Protein AF-F4RS17-F1 (afdb_monomer_lite)

Structure (mmCIF, N/CA/C/O backbone):
data_AF-F4RS17-F1
#
_entry.id   AF-F4RS17-F1
#
loop_
_atom_site.group_PDB
_atom_site.id
_atom_site.type_symbol
_atom_site.label_atom_id
_atom_site.label_alt_id
_atom_site.label_comp_id
_atom_site.label_asym_id
_atom_site.label_entity_id
_atom_site.label_seq_id
_atom_site.pdbx_PDB_ins_code
_atom_site.Cartn_x
_atom_site.Cartn_y
_atom_site.Cartn_z
_atom_site.occupancy
_atom_site.B_iso_or_equiv
_atom_site.auth_seq_id
_atom_site.auth_comp_id
_atom_site.auth_asym_id
_atom_site.auth_atom_id
_atom_site.pdbx_PDB_model_num
ATOM 1 N N . MET A 1 1 ? -33.275 34.556 10.419 1.00 43.41 1 MET A N 1
ATOM 2 C CA . MET A 1 1 ? -32.057 34.149 9.682 1.00 43.41 1 MET A CA 1
ATOM 3 C C . MET A 1 1 ? -31.185 33.244 10.561 1.00 43.41 1 MET A C 1
ATOM 5 O O . MET A 1 1 ? -30.225 33.716 11.147 1.00 43.41 1 MET A O 1
ATOM 9 N N . ARG A 1 2 ? -31.556 31.968 10.744 1.00 52.97 2 ARG A N 1
ATOM 10 C CA . ARG A 1 2 ? -30.836 31.013 11.623 1.00 52.97 2 ARG A CA 1
ATOM 11 C C . ARG A 1 2 ? -30.781 29.590 11.037 1.00 52.97 2 ARG A C 1
ATOM 13 O O . ARG A 1 2 ? -30.833 28.621 11.775 1.00 52.97 2 ARG A O 1
ATOM 20 N N . PHE A 1 3 ? -30.712 29.463 9.711 1.00 49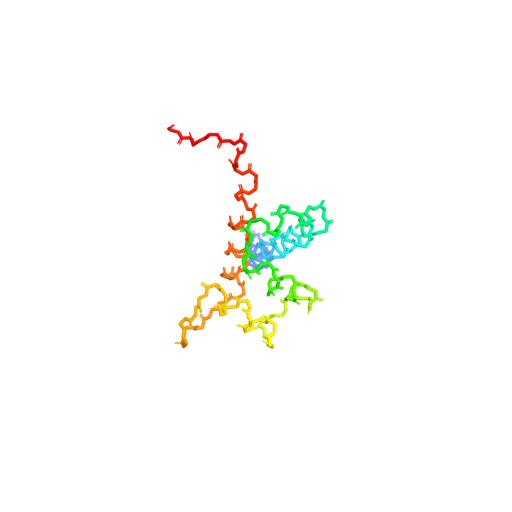.03 3 PHE A N 1
ATOM 21 C CA . PHE A 1 3 ? -30.752 28.158 9.027 1.00 49.03 3 PHE A CA 1
ATOM 22 C C . PHE A 1 3 ? -29.537 27.872 8.127 1.00 49.03 3 PHE A C 1
ATOM 24 O O . PHE A 1 3 ? -29.528 26.871 7.428 1.00 49.03 3 PHE A O 1
ATOM 31 N N . PHE A 1 4 ? -28.488 28.702 8.165 1.00 51.12 4 PHE A N 1
ATOM 32 C CA . PHE A 1 4 ? -27.328 28.555 7.269 1.00 51.12 4 PHE A CA 1
ATOM 33 C C . PHE A 1 4 ? -26.084 27.896 7.893 1.00 51.12 4 PHE A C 1
ATOM 35 O O . PHE A 1 4 ? -25.097 27.708 7.193 1.00 51.12 4 PHE A O 1
ATOM 42 N N . LEU A 1 5 ? -26.108 27.513 9.177 1.00 50.00 5 LEU A N 1
ATOM 43 C CA . LEU A 1 5 ? -24.919 26.974 9.866 1.00 50.00 5 LEU A CA 1
ATOM 44 C C . LEU A 1 5 ? -24.867 25.440 10.002 1.00 50.00 5 LEU A C 1
ATOM 46 O O . LEU A 1 5 ? -23.860 24.916 10.463 1.00 50.00 5 LEU A O 1
ATOM 50 N N . ALA A 1 6 ? -25.916 24.705 9.616 1.00 48.50 6 ALA A N 1
ATOM 51 C CA . ALA A 1 6 ? -25.995 23.259 9.866 1.00 48.50 6 ALA A CA 1
ATOM 52 C C . ALA A 1 6 ? -25.362 22.381 8.765 1.00 48.50 6 ALA A C 1
ATOM 54 O O . ALA A 1 6 ? -25.033 21.226 9.021 1.00 48.50 6 ALA A O 1
ATOM 55 N N . CYS A 1 7 ? -25.148 22.907 7.554 1.00 45.88 7 CYS A N 1
ATOM 56 C CA . CYS A 1 7 ? -24.629 22.105 6.437 1.00 45.88 7 CYS A CA 1
ATOM 57 C C . CYS A 1 7 ? -23.117 21.838 6.514 1.00 45.88 7 CYS A C 1
ATOM 59 O O . CYS A 1 7 ? -22.643 20.861 5.941 1.00 45.88 7 CYS A O 1
ATOM 61 N N . PHE A 1 8 ? -22.353 22.655 7.244 1.00 48.97 8 PHE A N 1
ATOM 62 C CA . PHE A 1 8 ? -20.898 22.485 7.345 1.00 48.97 8 PHE A CA 1
ATOM 63 C C . PHE A 1 8 ? -20.461 21.353 8.286 1.00 48.97 8 PHE A C 1
ATOM 65 O O . PHE A 1 8 ? -19.304 20.958 8.242 1.00 48.97 8 PHE A O 1
ATOM 72 N N . LEU A 1 9 ? -21.358 20.796 9.108 1.00 51.22 9 LEU A N 1
ATOM 73 C CA . LEU A 1 9 ? -21.012 19.707 10.034 1.00 51.22 9 LEU A CA 1
ATOM 74 C C . LEU A 1 9 ? -21.288 18.302 9.472 1.00 51.22 9 LEU A C 1
ATOM 76 O O . LEU A 1 9 ? -20.749 17.333 9.995 1.00 51.22 9 LEU A O 1
ATOM 80 N N . PHE A 1 10 ? -22.068 18.180 8.391 1.00 46.62 10 PHE A N 1
ATOM 81 C CA . PHE A 1 10 ? -22.386 16.883 7.771 1.00 46.62 10 PHE A CA 1
ATOM 82 C C . PHE A 1 10 ? -21.481 16.506 6.588 1.00 46.62 10 PHE A C 1
ATOM 84 O O . PHE A 1 10 ? -21.431 15.337 6.218 1.00 46.62 10 PHE A O 1
ATOM 91 N N . LEU A 1 11 ? -20.743 17.458 6.009 1.00 46.12 11 LEU A N 1
ATOM 92 C CA . LEU A 1 11 ? -19.837 17.211 4.875 1.00 46.12 11 LEU A CA 1
ATOM 93 C C . LEU A 1 11 ? -18.377 16.955 5.283 1.00 46.12 11 LEU A C 1
ATOM 95 O O . LEU A 1 11 ? -17.606 16.413 4.494 1.00 46.12 11 LEU A O 1
ATOM 99 N N . SER A 1 12 ? -17.995 17.275 6.520 1.00 44.69 12 SER A N 1
ATOM 100 C CA . SER A 1 12 ? -16.631 17.071 7.028 1.00 44.69 12 SER A CA 1
ATOM 101 C C . SER A 1 12 ? -16.151 15.609 7.059 1.00 44.69 12 SER A C 1
ATOM 103 O O . SER A 1 12 ? -14.967 15.398 6.800 1.00 44.69 12 SER A O 1
ATOM 105 N N . PRO A 1 13 ? -16.993 14.577 7.303 1.00 44.69 13 PRO A N 1
ATOM 106 C CA . PRO A 1 13 ? -16.516 13.191 7.281 1.00 44.69 13 PRO A CA 1
ATOM 107 C C . PRO A 1 13 ? -16.237 12.674 5.863 1.00 44.69 13 PRO A C 1
ATOM 109 O O . PRO A 1 13 ? -15.451 11.748 5.690 1.00 44.69 13 PRO A O 1
ATOM 112 N N . ILE A 1 14 ? -16.882 13.259 4.848 1.00 49.56 14 ILE A N 1
ATOM 113 C CA . ILE A 1 14 ? -16.803 12.788 3.457 1.00 49.56 14 ILE A CA 1
ATOM 114 C C . ILE A 1 14 ? -15.449 13.166 2.848 1.00 49.56 14 ILE A C 1
ATOM 116 O O . ILE A 1 14 ? -14.833 12.366 2.150 1.00 49.56 14 ILE A O 1
ATOM 120 N N . LEU A 1 15 ? -14.944 14.359 3.172 1.00 45.97 15 LEU A N 1
ATOM 121 C CA . LEU A 1 15 ? -13.681 14.857 2.622 1.00 45.97 15 LEU A CA 1
ATOM 122 C C . LEU A 1 15 ? -12.453 14.092 3.135 1.00 45.97 15 LEU A C 1
ATOM 124 O O . LEU A 1 15 ? -11.499 13.915 2.386 1.00 45.97 15 LEU A O 1
ATOM 128 N N . VAL A 1 16 ? -12.471 13.606 4.381 1.00 46.78 16 VAL A N 1
ATOM 129 C CA . VAL A 1 16 ? -11.340 12.840 4.942 1.00 46.78 16 VAL A CA 1
ATOM 130 C C . VAL A 1 16 ? -11.306 11.412 4.388 1.00 46.78 16 VAL A C 1
ATOM 132 O O . VAL A 1 16 ? -10.228 10.881 4.132 1.00 46.78 16 VAL A O 1
ATOM 135 N N . ARG A 1 17 ? -12.476 10.807 4.142 1.00 51.81 17 ARG A N 1
ATOM 136 C CA . ARG A 1 17 ? -12.579 9.459 3.563 1.00 51.81 17 ARG A CA 1
ATOM 137 C C . ARG A 1 17 ? -12.119 9.409 2.101 1.00 51.81 17 ARG A C 1
ATOM 139 O O . ARG A 1 17 ? -11.497 8.430 1.703 1.00 51.81 17 ARG A O 1
ATOM 146 N N . GLY A 1 18 ? -12.354 10.487 1.348 1.00 58.28 18 GLY A N 1
ATOM 147 C CA . GLY A 1 18 ? -12.009 10.560 -0.074 1.00 58.28 18 GLY A CA 1
ATOM 148 C C . GLY A 1 18 ? -10.516 10.390 -0.368 1.00 58.28 18 GLY A C 1
ATOM 149 O O . GLY A 1 18 ? -10.164 9.716 -1.326 1.00 58.28 18 GLY A O 1
ATOM 150 N N . ASN A 1 19 ? -9.629 10.915 0.485 1.00 65.50 19 ASN A N 1
ATOM 151 C CA . ASN A 1 19 ? -8.183 10.850 0.235 1.00 65.50 19 ASN A CA 1
ATOM 152 C C . ASN A 1 19 ? -7.619 9.418 0.351 1.00 65.50 19 ASN A C 1
ATOM 154 O O . ASN A 1 19 ? -6.685 9.048 -0.354 1.00 65.50 19 ASN A O 1
ATOM 158 N N . MET A 1 20 ? -8.188 8.590 1.235 1.00 74.69 20 MET A N 1
ATOM 159 C CA . MET A 1 20 ? -7.735 7.205 1.389 1.00 74.69 20 MET A CA 1
ATOM 160 C C . MET A 1 20 ? -8.202 6.329 0.226 1.00 74.69 20 MET A C 1
ATOM 162 O O . MET A 1 20 ? -7.411 5.552 -0.306 1.00 74.69 20 MET A O 1
ATOM 166 N N . GLU A 1 21 ? -9.478 6.442 -0.150 1.00 80.88 21 GLU A N 1
ATOM 167 C CA . GLU A 1 21 ? -10.045 5.687 -1.272 1.00 80.88 21 GLU A CA 1
ATOM 168 C C . GLU A 1 21 ? -9.315 6.037 -2.573 1.00 80.88 21 GLU A C 1
ATOM 170 O O . GLU A 1 21 ? -8.879 5.134 -3.280 1.00 80.88 21 GLU A O 1
ATOM 175 N N . GLU A 1 22 ? -9.039 7.322 -2.814 1.00 83.38 22 GLU A N 1
ATOM 176 C CA . GLU A 1 22 ? -8.283 7.778 -3.985 1.00 83.38 22 GLU A CA 1
ATOM 177 C C . GLU A 1 22 ? -6.873 7.167 -4.056 1.00 83.38 22 GLU A C 1
ATOM 179 O O . GLU A 1 22 ? -6.433 6.719 -5.116 1.00 83.38 22 GLU A O 1
ATOM 184 N N . ALA A 1 23 ? -6.147 7.111 -2.938 1.00 84.69 23 ALA A N 1
ATOM 185 C CA . ALA A 1 23 ? -4.798 6.551 -2.911 1.00 84.69 23 ALA A CA 1
ATOM 186 C C . ALA A 1 23 ? -4.783 5.022 -3.104 1.00 84.69 23 ALA A C 1
ATOM 188 O O . ALA A 1 23 ? -3.904 4.500 -3.795 1.00 84.69 23 ALA A O 1
ATOM 189 N N . VAL A 1 24 ? -5.769 4.302 -2.558 1.00 87.44 24 VAL A N 1
ATOM 190 C CA . VAL A 1 24 ? -5.944 2.858 -2.802 1.00 87.44 24 VAL A CA 1
ATOM 191 C C . VAL A 1 24 ? -6.305 2.605 -4.266 1.00 87.44 24 VAL A C 1
ATOM 193 O O . VAL A 1 24 ? -5.651 1.794 -4.920 1.00 87.44 24 VAL A O 1
ATOM 196 N N . GLU A 1 25 ? -7.271 3.341 -4.818 1.00 89.62 25 GLU A N 1
ATOM 197 C CA . GLU A 1 25 ? -7.647 3.255 -6.234 1.00 89.62 25 GLU A CA 1
ATOM 198 C C . GLU A 1 25 ? -6.461 3.557 -7.151 1.00 89.62 25 GLU A C 1
ATOM 200 O O . GLU A 1 25 ? -6.222 2.851 -8.130 1.00 89.62 25 GLU A O 1
ATOM 205 N N . LYS A 1 26 ? -5.661 4.570 -6.815 1.00 87.12 26 LYS A N 1
ATOM 206 C CA . LYS A 1 26 ? -4.434 4.906 -7.538 1.00 87.12 26 LYS A CA 1
ATOM 207 C C . LYS A 1 26 ? -3.405 3.782 -7.466 1.00 87.12 26 LYS A C 1
ATOM 209 O O . LYS A 1 26 ? -2.744 3.514 -8.474 1.00 87.12 26 LYS A O 1
ATOM 214 N N . ALA A 1 27 ? -3.254 3.128 -6.316 1.00 89.12 27 ALA A N 1
ATOM 215 C CA . ALA A 1 27 ? -2.346 1.998 -6.162 1.00 89.12 27 ALA A CA 1
ATOM 216 C C . ALA A 1 27 ? -2.791 0.801 -7.012 1.00 89.12 27 ALA A C 1
ATOM 218 O O . ALA A 1 27 ? -1.983 0.275 -7.778 1.00 89.12 27 ALA A O 1
ATOM 219 N N . VAL A 1 28 ? -4.081 0.454 -6.973 1.00 91.69 28 VAL A N 1
ATOM 220 C CA . VAL A 1 28 ? -4.687 -0.593 -7.815 1.00 91.69 28 VAL A CA 1
ATOM 221 C C . VAL A 1 28 ? -4.539 -0.254 -9.299 1.00 91.69 28 VAL A C 1
ATOM 223 O O . VAL A 1 28 ? -4.076 -1.074 -10.090 1.00 91.69 28 VAL A O 1
ATOM 226 N N . SER A 1 29 ? -4.860 0.981 -9.682 1.00 91.31 29 SER A N 1
ATOM 227 C CA . SER A 1 29 ? -4.730 1.470 -11.055 1.00 91.31 29 SER A CA 1
ATOM 228 C C . SER A 1 29 ? -3.285 1.384 -11.553 1.00 91.31 29 SER A C 1
ATOM 230 O O . SER A 1 29 ? -3.041 0.936 -12.673 1.00 91.31 29 SER A O 1
ATOM 232 N N . THR A 1 30 ? -2.306 1.753 -10.721 1.00 87.50 30 THR A N 1
ATOM 233 C CA . THR A 1 30 ? -0.877 1.661 -11.064 1.00 87.50 30 THR A CA 1
ATOM 234 C C . THR A 1 30 ? -0.429 0.206 -11.184 1.00 87.50 30 THR A C 1
ATOM 236 O O . THR A 1 30 ? 0.253 -0.135 -12.143 1.00 87.50 30 THR A O 1
ATOM 239 N N . MET A 1 31 ? -0.860 -0.664 -10.268 1.00 91.31 31 MET A N 1
ATOM 240 C CA . MET A 1 31 ? -0.574 -2.100 -10.316 1.00 91.31 31 MET A CA 1
ATOM 241 C C . MET A 1 31 ? -1.083 -2.746 -11.611 1.00 91.31 31 MET A C 1
ATOM 243 O O . MET A 1 31 ? -0.392 -3.576 -12.192 1.00 91.31 31 MET A O 1
ATOM 247 N N . GLN A 1 32 ? -2.269 -2.348 -12.080 1.00 90.56 32 GLN A N 1
ATOM 248 C CA . GLN A 1 32 ? -2.879 -2.883 -13.299 1.00 90.56 32 GLN A CA 1
ATOM 249 C C . GLN A 1 32 ? -2.290 -2.281 -14.584 1.00 90.56 32 GLN A C 1
ATOM 251 O O . GLN A 1 32 ? -2.110 -2.996 -15.568 1.00 90.56 32 GLN A O 1
ATOM 256 N N . SER A 1 33 ? -2.013 -0.974 -14.598 1.00 91.19 33 SER A N 1
ATOM 257 C CA . SER A 1 33 ? -1.559 -0.258 -15.802 1.00 91.19 33 SER A CA 1
ATOM 258 C C . SER A 1 33 ? -0.045 -0.300 -16.020 1.00 91.19 33 SER A C 1
ATOM 260 O O . SER A 1 33 ? 0.395 -0.302 -17.168 1.00 91.19 33 SER A O 1
ATOM 262 N N . ASP A 1 34 ? 0.749 -0.366 -14.947 1.00 90.19 34 ASP A N 1
ATOM 263 C CA . ASP A 1 34 ? 2.210 -0.467 -14.985 1.00 90.19 34 ASP A CA 1
ATOM 264 C C . ASP A 1 34 ? 2.743 -1.402 -13.873 1.00 90.19 34 ASP A C 1
ATOM 266 O O . ASP A 1 34 ? 3.343 -0.946 -12.891 1.00 90.19 34 ASP A O 1
ATOM 270 N N . PRO A 1 35 ? 2.570 -2.734 -14.017 1.00 89.19 35 PRO A N 1
ATOM 271 C CA . PRO A 1 35 ? 3.066 -3.705 -13.038 1.00 89.19 35 PRO A CA 1
ATOM 272 C C . PRO A 1 35 ? 4.583 -3.611 -12.814 1.00 89.19 35 PRO A C 1
ATOM 274 O O . PRO A 1 35 ? 5.078 -3.868 -11.714 1.00 89.19 35 PRO A O 1
ATOM 277 N N . GLY A 1 36 ? 5.332 -3.235 -13.858 1.00 88.12 36 GLY A N 1
ATOM 278 C CA . GLY A 1 36 ? 6.782 -3.070 -13.804 1.00 88.12 36 GLY A CA 1
ATOM 279 C C . GLY A 1 36 ? 7.190 -1.868 -12.955 1.00 88.12 36 GLY A C 1
ATOM 280 O O . GLY A 1 36 ? 8.030 -2.008 -12.066 1.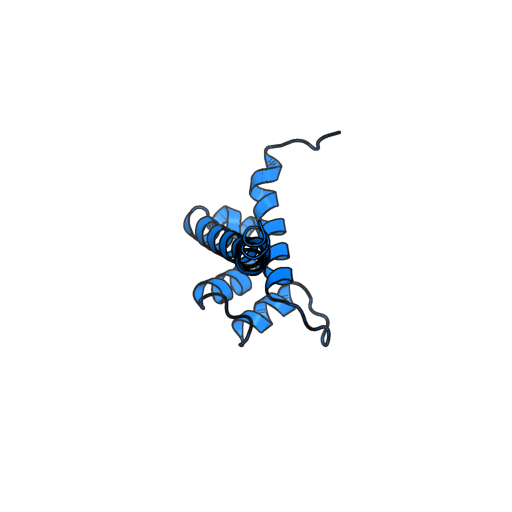00 88.12 36 GLY A O 1
ATOM 281 N N . GLY A 1 37 ? 6.571 -0.707 -13.178 1.00 88.44 37 GLY A N 1
ATOM 282 C CA . GLY A 1 37 ? 6.775 0.491 -12.366 1.00 88.44 37 GLY A CA 1
ATOM 283 C C . GLY A 1 37 ? 6.301 0.312 -10.927 1.00 88.44 37 GLY A C 1
ATOM 284 O O . GLY A 1 37 ? 7.005 0.719 -10.002 1.00 88.44 37 GLY A O 1
ATOM 285 N N . PHE A 1 38 ? 5.169 -0.364 -10.722 1.00 90.50 38 PHE A N 1
ATOM 286 C CA . PHE A 1 38 ? 4.660 -0.724 -9.398 1.00 90.50 38 PHE A CA 1
ATOM 287 C C . PHE A 1 38 ? 5.665 -1.588 -8.619 1.00 90.50 38 PHE A C 1
ATOM 289 O O . PHE A 1 38 ? 6.070 -1.233 -7.509 1.00 90.50 38 PHE A O 1
ATOM 296 N N . GLY A 1 39 ? 6.139 -2.680 -9.229 1.00 91.12 39 GLY A N 1
ATOM 297 C CA . GLY A 1 39 ? 7.157 -3.550 -8.639 1.00 91.12 39 GLY A CA 1
ATOM 298 C C . GLY A 1 39 ? 8.480 -2.826 -8.390 1.00 91.12 39 GLY A C 1
ATOM 299 O O . GLY A 1 39 ? 9.101 -3.000 -7.345 1.00 91.12 39 GLY A O 1
ATOM 300 N N . TYR A 1 40 ? 8.886 -1.956 -9.313 1.00 89.81 40 TYR A N 1
ATOM 301 C CA . TYR A 1 40 ? 10.091 -1.147 -9.175 1.00 89.81 40 TYR A CA 1
ATOM 302 C C . TYR A 1 40 ? 10.009 -0.140 -8.014 1.00 89.81 40 TYR A C 1
ATOM 304 O O . TYR A 1 40 ? 10.994 0.064 -7.305 1.00 89.81 40 TYR A O 1
ATOM 312 N N . ALA A 1 41 ? 8.853 0.494 -7.809 1.00 89.69 41 ALA A N 1
ATOM 313 C CA . ALA A 1 41 ? 8.659 1.494 -6.763 1.00 89.69 41 ALA A CA 1
ATOM 314 C C . ALA A 1 41 ? 8.589 0.894 -5.358 1.00 89.69 41 ALA A C 1
ATOM 316 O O . ALA A 1 41 ? 9.148 1.465 -4.422 1.00 89.69 41 ALA A O 1
ATOM 317 N N . LEU A 1 42 ? 7.912 -0.248 -5.222 1.00 90.88 42 LEU A N 1
ATOM 318 C CA . LEU A 1 42 ? 7.685 -0.901 -3.934 1.00 90.88 42 LEU A CA 1
ATOM 319 C C . LEU A 1 42 ? 8.768 -1.932 -3.584 1.00 90.88 42 LEU A C 1
ATOM 321 O O . LEU A 1 42 ? 8.931 -2.277 -2.412 1.00 90.88 42 LEU A O 1
ATOM 325 N N . GLY A 1 43 ? 9.526 -2.419 -4.570 1.00 92.06 43 GLY A N 1
ATOM 326 C CA . GLY A 1 43 ? 10.587 -3.404 -4.370 1.00 92.06 43 GLY A CA 1
ATOM 327 C C . GLY A 1 43 ? 10.065 -4.665 -3.679 1.00 92.06 43 GLY A C 1
ATOM 328 O O . GLY A 1 43 ? 9.078 -5.261 -4.105 1.00 92.06 43 GLY A O 1
ATOM 329 N N . GLU A 1 44 ? 10.694 -5.052 -2.570 1.00 91.75 44 GLU A N 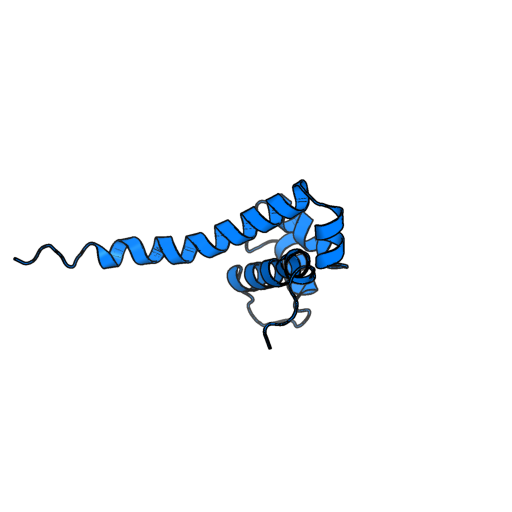1
ATOM 330 C CA . GLU A 1 44 ? 10.293 -6.221 -1.769 1.00 91.75 44 GLU A CA 1
ATOM 331 C C . GLU A 1 44 ? 8.873 -6.108 -1.187 1.00 91.75 44 GLU A C 1
ATOM 333 O O . GLU A 1 44 ? 8.241 -7.122 -0.891 1.00 91.75 44 GLU A O 1
ATOM 338 N N . LYS A 1 45 ? 8.337 -4.886 -1.068 1.00 93.94 45 LYS A N 1
ATOM 339 C CA . LYS A 1 45 ? 6.983 -4.627 -0.557 1.00 93.94 45 LYS A CA 1
ATOM 340 C C . LYS A 1 45 ? 5.899 -4.835 -1.610 1.00 93.94 45 LYS A C 1
ATOM 342 O O . LYS A 1 45 ? 4.728 -4.910 -1.254 1.00 93.94 45 LYS A O 1
ATOM 347 N N . ALA A 1 46 ? 6.264 -4.938 -2.891 1.00 93.31 46 ALA A N 1
ATOM 348 C CA . ALA A 1 46 ? 5.304 -4.998 -3.991 1.00 93.31 46 ALA A CA 1
ATOM 349 C C . ALA A 1 46 ? 4.316 -6.157 -3.835 1.00 93.31 46 ALA A C 1
ATOM 351 O O . ALA A 1 46 ? 3.122 -5.976 -4.038 1.00 93.31 46 ALA A O 1
ATOM 352 N N . ARG A 1 47 ? 4.810 -7.334 -3.434 1.00 94.88 47 ARG A N 1
ATOM 353 C CA . ARG A 1 47 ? 3.976 -8.527 -3.269 1.00 94.88 47 ARG A CA 1
ATOM 354 C C . ARG A 1 47 ? 3.031 -8.429 -2.063 1.00 94.88 47 ARG A C 1
ATOM 356 O O . ARG A 1 47 ? 1.837 -8.560 -2.289 1.00 94.88 47 ARG A O 1
ATOM 363 N N . PRO A 1 48 ? 3.497 -8.116 -0.835 1.00 95.00 48 PRO A N 1
ATOM 364 C CA . PRO A 1 48 ? 2.596 -7.845 0.285 1.00 95.00 48 PRO A CA 1
ATOM 365 C C . PRO A 1 48 ? 1.519 -6.806 -0.036 1.00 95.00 48 PRO A C 1
ATOM 367 O O . PRO A 1 48 ? 0.357 -7.004 0.300 1.00 95.00 48 PRO A O 1
ATOM 370 N N . VAL A 1 49 ? 1.900 -5.704 -0.693 1.00 94.19 49 VAL A N 1
ATOM 371 C CA . VAL A 1 49 ? 0.962 -4.631 -1.046 1.00 94.19 49 VAL A CA 1
ATOM 372 C C . VAL A 1 49 ? -0.043 -5.103 -2.094 1.00 94.19 49 VAL A C 1
ATOM 374 O O . VAL A 1 49 ? -1.224 -4.826 -1.932 1.00 94.19 49 VAL A O 1
ATOM 377 N N . ALA A 1 50 ? 0.385 -5.835 -3.125 1.00 94.25 50 ALA A N 1
ATOM 378 C CA . ALA A 1 50 ? -0.521 -6.407 -4.120 1.00 94.25 50 ALA A CA 1
ATOM 379 C C . ALA A 1 50 ? -1.525 -7.380 -3.482 1.00 94.25 50 ALA A C 1
ATOM 381 O O . ALA A 1 50 ? -2.724 -7.205 -3.662 1.00 94.25 50 ALA A O 1
ATOM 382 N N . ASP A 1 51 ? -1.045 -8.321 -2.662 1.00 94.88 51 ASP A N 1
ATOM 383 C CA . ASP A 1 51 ? -1.894 -9.301 -1.970 1.00 94.88 51 ASP A CA 1
ATOM 384 C C . ASP A 1 51 ? -2.935 -8.599 -1.069 1.00 94.88 51 ASP A C 1
ATOM 386 O O . ASP A 1 51 ? -4.095 -9.002 -0.997 1.00 94.88 51 ASP A O 1
ATOM 390 N N . TRP A 1 52 ? -2.542 -7.509 -0.404 1.00 95.19 52 TRP A N 1
ATOM 391 C CA . TRP A 1 52 ? -3.446 -6.696 0.409 1.00 95.19 52 TRP A CA 1
ATOM 392 C C . TRP A 1 52 ? -4.475 -5.911 -0.411 1.00 95.19 52 TRP A C 1
ATOM 394 O O . TRP A 1 52 ? -5.638 -5.835 -0.012 1.00 95.19 52 TRP A O 1
ATOM 404 N N . LEU A 1 53 ? -4.075 -5.337 -1.547 1.00 92.56 53 LEU A N 1
ATOM 405 C CA . LEU A 1 53 ? -4.986 -4.631 -2.450 1.00 92.56 53 LEU A CA 1
ATOM 406 C C . LEU A 1 53 ? -5.996 -5.594 -3.094 1.00 92.56 53 LEU A C 1
ATOM 408 O O . LEU A 1 53 ? -7.179 -5.266 -3.163 1.00 92.56 53 LEU A O 1
ATOM 412 N N . ASP A 1 54 ? -5.560 -6.793 -3.489 1.00 92.31 54 ASP A N 1
ATOM 413 C CA . ASP A 1 54 ? -6.420 -7.843 -4.054 1.00 92.31 54 ASP A CA 1
ATOM 414 C C . ASP A 1 54 ? -7.457 -8.362 -3.044 1.00 92.31 54 ASP A C 1
ATOM 416 O O . ASP A 1 54 ? -8.543 -8.799 -3.427 1.00 92.31 54 ASP A O 1
ATOM 420 N N . ALA A 1 55 ? -7.159 -8.269 -1.745 1.00 90.62 55 ALA A N 1
ATOM 421 C CA . ALA A 1 55 ? -8.072 -8.619 -0.661 1.00 90.62 55 ALA A CA 1
ATOM 422 C C . ALA A 1 55 ? -9.122 -7.533 -0.339 1.00 90.62 55 ALA A C 1
ATOM 424 O O . ALA A 1 55 ? -9.783 -7.638 0.692 1.00 90.62 55 ALA A O 1
ATOM 425 N N . ASP A 1 56 ? -9.284 -6.506 -1.185 1.00 88.44 56 ASP A N 1
ATOM 426 C CA . ASP A 1 56 ? -10.133 -5.319 -0.952 1.00 88.44 56 ASP A CA 1
ATOM 427 C C . ASP A 1 56 ? -9.611 -4.401 0.179 1.00 88.44 56 ASP A C 1
ATOM 429 O O . ASP A 1 56 ? -10.352 -3.724 0.897 1.00 88.44 56 ASP A O 1
ATOM 433 N N . ALA A 1 57 ? -8.285 -4.386 0.363 1.00 87.75 57 ALA A N 1
ATOM 434 C CA . ALA A 1 57 ? -7.556 -3.515 1.285 1.00 87.75 57 ALA A CA 1
ATOM 435 C C . ALA A 1 57 ? -8.113 -3.436 2.735 1.00 87.75 57 ALA A C 1
ATOM 437 O O . ALA A 1 57 ? -8.239 -2.330 3.286 1.00 87.75 57 ALA A O 1
ATOM 438 N N . PRO A 1 58 ? -8.449 -4.549 3.416 1.00 89.75 58 PRO A N 1
ATOM 439 C CA . PRO A 1 58 ? -8.927 -4.517 4.797 1.00 89.75 58 PRO A CA 1
ATOM 440 C C . PRO A 1 58 ? -7.824 -4.034 5.751 1.00 89.75 58 PRO A C 1
ATOM 442 O O . PRO A 1 58 ? -6.652 -4.346 5.575 1.00 89.75 58 PRO A O 1
ATOM 445 N N . ALA A 1 59 ? -8.178 -3.296 6.808 1.00 89.12 59 ALA A N 1
ATOM 446 C CA . ALA A 1 59 ? -7.228 -2.871 7.853 1.00 89.12 59 ALA A CA 1
ATOM 447 C C . ALA A 1 59 ? -6.973 -3.971 8.908 1.00 89.12 59 ALA A C 1
ATOM 449 O O . ALA A 1 59 ? -6.780 -3.689 10.091 1.00 89.12 59 ALA A O 1
ATOM 450 N N . SER A 1 60 ? -7.096 -5.235 8.508 1.00 90.25 60 SER A N 1
ATOM 451 C CA . SER A 1 60 ? -7.043 -6.407 9.377 1.00 90.25 60 SER A CA 1
ATOM 452 C C . SER A 1 60 ? -6.720 -7.662 8.567 1.00 90.25 60 SER A C 1
ATOM 454 O O . SER A 1 60 ? -6.797 -7.657 7.340 1.00 90.25 60 SER A O 1
ATOM 456 N N . GLY A 1 61 ? -6.365 -8.743 9.263 1.00 91.44 61 GLY A N 1
ATOM 457 C CA . GLY A 1 61 ? -6.040 -10.021 8.636 1.00 91.44 61 GLY A CA 1
ATOM 458 C C . GLY A 1 61 ? -4.561 -10.175 8.286 1.00 91.44 61 GLY A C 1
ATOM 459 O O . GLY A 1 61 ? -3.731 -9.304 8.553 1.00 91.44 61 GLY A O 1
ATOM 460 N N . HIS A 1 62 ? -4.237 -11.325 7.704 1.00 92.44 62 HIS A N 1
ATOM 461 C CA . HIS A 1 62 ? -2.863 -11.738 7.435 1.00 92.44 62 HIS A CA 1
ATOM 462 C C . HIS A 1 62 ? -2.178 -10.836 6.394 1.00 92.44 62 HIS A C 1
ATOM 464 O O . HIS A 1 62 ? -1.003 -10.496 6.528 1.00 92.44 62 HIS A O 1
ATOM 470 N N . GLU A 1 63 ? -2.919 -10.398 5.381 1.00 93.69 63 GLU A N 1
ATOM 471 C CA . GLU A 1 63 ? -2.448 -9.528 4.305 1.00 93.69 63 GLU A CA 1
ATOM 472 C C . GLU A 1 63 ? -2.079 -8.140 4.852 1.00 93.69 63 GLU A C 1
ATOM 474 O O . GLU A 1 63 ? -0.994 -7.624 4.579 1.00 93.69 63 GLU A O 1
ATOM 479 N N . TRP A 1 64 ? -2.930 -7.576 5.717 1.00 91.94 64 TRP A N 1
ATOM 480 C CA . TRP A 1 64 ? -2.661 -6.321 6.424 1.00 91.94 64 TRP A CA 1
ATOM 481 C C . TRP A 1 64 ? -1.418 -6.410 7.321 1.00 91.94 64 TRP A C 1
ATOM 483 O O . TRP A 1 64 ? -0.562 -5.520 7.321 1.00 91.94 64 TRP A O 1
ATOM 493 N N . GLU A 1 65 ? -1.273 -7.506 8.066 1.00 91.25 65 GLU A N 1
ATOM 494 C CA . GLU A 1 65 ? -0.090 -7.759 8.895 1.00 91.25 65 GLU A CA 1
ATOM 495 C C . GLU A 1 65 ? 1.191 -7.899 8.058 1.00 91.25 65 GLU A C 1
ATOM 497 O O . GLU A 1 65 ? 2.261 -7.447 8.469 1.00 91.25 65 GLU A O 1
ATOM 502 N N . SER A 1 66 ? 1.092 -8.499 6.871 1.00 92.00 66 SER A N 1
ATOM 503 C CA . SER A 1 66 ? 2.207 -8.637 5.930 1.00 92.00 66 SER A CA 1
ATOM 504 C C . SER A 1 66 ? 2.666 -7.274 5.394 1.00 92.00 66 SER A C 1
ATOM 506 O O . SER A 1 66 ? 3.865 -6.969 5.403 1.00 92.00 66 SER A O 1
ATOM 508 N N . VAL A 1 67 ? 1.727 -6.403 5.000 1.00 92.81 67 VAL A N 1
ATOM 509 C CA . VAL A 1 67 ? 2.033 -5.032 4.548 1.00 92.81 67 VAL A CA 1
ATOM 510 C C . VAL A 1 67 ? 2.621 -4.183 5.670 1.00 92.81 67 VAL A C 1
ATOM 512 O O . VAL A 1 67 ? 3.670 -3.563 5.505 1.00 92.81 67 VAL A O 1
ATOM 515 N N . THR A 1 68 ? 1.986 -4.167 6.840 1.00 91.69 68 THR A N 1
ATOM 516 C CA . THR A 1 68 ? 2.477 -3.367 7.972 1.00 91.69 68 THR A CA 1
ATOM 517 C C . THR A 1 68 ? 3.877 -3.800 8.397 1.00 91.69 68 THR A C 1
ATOM 519 O O . THR A 1 68 ? 4.738 -2.946 8.588 1.00 91.69 68 THR A O 1
ATOM 522 N N . ARG A 1 69 ? 4.163 -5.108 8.433 1.00 90.12 69 ARG A N 1
ATOM 523 C CA . ARG A 1 69 ? 5.500 -5.642 8.741 1.00 90.12 69 ARG A CA 1
ATOM 524 C C . ARG A 1 69 ? 6.554 -5.267 7.700 1.00 90.12 69 ARG A C 1
ATOM 526 O O . ARG A 1 69 ? 7.706 -5.045 8.065 1.00 90.12 69 ARG A O 1
ATOM 533 N N . SER A 1 70 ? 6.181 -5.197 6.423 1.00 90.88 70 SER A N 1
ATOM 534 C CA . SER A 1 70 ? 7.102 -4.822 5.340 1.00 90.88 70 SER A CA 1
ATOM 535 C C . SER A 1 70 ? 7.396 -3.317 5.291 1.00 90.88 70 SER A C 1
ATOM 537 O O . SER A 1 70 ? 8.448 -2.917 4.790 1.00 90.88 70 SER A O 1
ATOM 539 N N . TYR A 1 71 ? 6.534 -2.475 5.868 1.00 87.56 71 TYR A N 1
ATOM 540 C CA . TYR A 1 71 ? 6.819 -1.051 6.077 1.00 87.56 71 TYR A CA 1
ATOM 541 C C . TYR A 1 71 ? 7.497 -0.744 7.413 1.00 87.56 71 TYR A C 1
ATOM 543 O O . TYR A 1 71 ? 8.412 0.078 7.457 1.00 87.56 71 TYR A O 1
ATOM 551 N N . HIS A 1 72 ? 7.061 -1.393 8.487 1.00 84.69 72 HIS A N 1
ATOM 552 C CA . HIS A 1 72 ? 7.509 -1.113 9.840 1.00 84.69 72 HIS A CA 1
ATOM 553 C C . HIS A 1 72 ? 7.597 -2.423 10.646 1.00 84.69 72 HIS A C 1
ATOM 555 O O . HIS A 1 72 ? 6.616 -2.862 11.247 1.00 84.69 72 HIS A O 1
ATOM 561 N N . PRO A 1 73 ? 8.777 -3.069 10.690 1.00 74.44 73 PRO A N 1
ATOM 562 C CA . PRO A 1 73 ? 8.943 -4.374 11.332 1.00 74.44 73 PRO A CA 1
ATOM 563 C C . PRO A 1 73 ? 8.845 -4.333 12.868 1.00 74.44 73 PRO A C 1
ATOM 565 O O . PRO A 1 73 ? 8.819 -5.387 13.503 1.00 74.44 73 PRO A O 1
ATOM 568 N N . SER A 1 74 ? 8.796 -3.149 13.489 1.00 68.31 74 SER A N 1
ATOM 569 C CA . SER A 1 74 ? 8.728 -3.020 14.948 1.00 68.31 74 SER A CA 1
ATOM 570 C C . SER A 1 74 ? 7.350 -3.411 15.483 1.00 68.31 74 SER A C 1
ATOM 572 O O . SER A 1 74 ? 6.331 -2.817 15.129 1.00 68.31 74 SER A O 1
ATOM 574 N N . HIS A 1 75 ? 7.338 -4.375 16.398 1.00 61.66 75 HIS A N 1
ATOM 575 C CA . HIS A 1 75 ? 6.133 -4.846 17.069 1.00 61.66 75 HIS A CA 1
ATOM 576 C C . HIS A 1 75 ? 5.614 -3.829 18.100 1.00 61.66 75 HIS A C 1
ATOM 578 O O . HIS A 1 75 ? 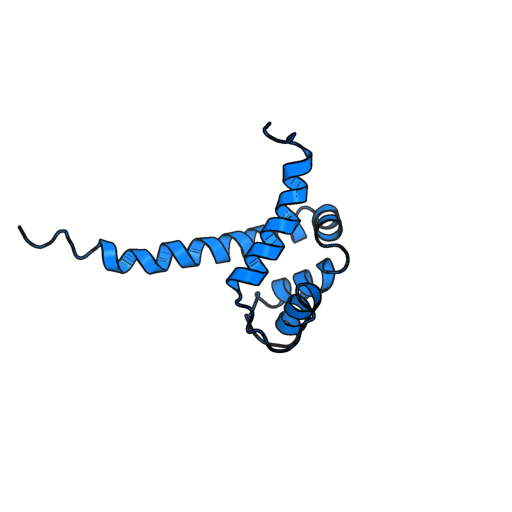6.380 -3.318 18.914 1.00 61.66 75 HIS A O 1
ATOM 584 N N . GLY A 1 76 ? 4.298 -3.594 18.106 1.00 64.94 76 GLY A N 1
ATOM 585 C CA . GLY A 1 76 ? 3.590 -2.973 19.234 1.00 64.94 76 GLY A CA 1
ATOM 586 C C . GLY A 1 76 ? 3.083 -1.545 19.030 1.00 64.94 76 GLY A C 1
ATOM 587 O O . GLY A 1 76 ? 2.349 -1.061 19.888 1.00 64.94 76 GLY A O 1
ATOM 588 N N . VAL A 1 77 ? 3.407 -0.884 17.913 1.00 74.44 77 VAL A N 1
ATOM 589 C CA . VAL A 1 77 ? 2.779 0.399 17.555 1.00 74.44 77 VAL A CA 1
ATOM 590 C C . VAL A 1 77 ? 1.561 0.119 16.671 1.00 74.44 77 VAL A C 1
ATOM 592 O O . VAL A 1 77 ? 1.721 -0.518 15.629 1.00 74.44 77 VAL A O 1
ATOM 595 N N . PRO A 1 78 ? 0.349 0.554 17.057 1.00 79.56 78 PRO A N 1
ATOM 596 C CA . PRO A 1 78 ? -0.809 0.490 16.178 1.00 79.56 78 PRO A CA 1
ATOM 597 C C . PRO A 1 78 ? -0.563 1.374 14.953 1.00 79.56 78 PRO A C 1
ATOM 599 O O . PRO A 1 78 ? -0.417 2.586 15.090 1.00 79.56 78 PRO A O 1
ATOM 602 N N . ILE A 1 79 ? -0.511 0.765 13.772 1.00 85.62 79 ILE A N 1
ATOM 603 C CA . ILE A 1 79 ? -0.400 1.473 12.493 1.00 85.62 79 ILE A CA 1
ATOM 604 C C . ILE A 1 79 ? -1.808 1.591 11.915 1.00 85.62 79 ILE A C 1
ATOM 606 O O . ILE A 1 79 ? -2.549 0.606 11.887 1.00 85.62 79 ILE A O 1
ATOM 610 N N . SER A 1 80 ? -2.196 2.787 11.478 1.00 89.88 80 SER A N 1
ATOM 611 C CA . SER A 1 80 ? -3.503 3.013 10.862 1.00 89.88 80 SER A CA 1
ATOM 612 C C . SER A 1 80 ? -3.495 2.695 9.362 1.00 89.88 80 SER A C 1
ATOM 614 O O . SER A 1 80 ? -2.448 2.714 8.709 1.00 89.88 80 SER A O 1
ATOM 616 N N . LYS A 1 81 ? -4.680 2.428 8.791 1.00 89.12 81 LYS A N 1
ATOM 617 C CA . LYS A 1 81 ? -4.844 2.212 7.341 1.00 89.12 81 LYS A CA 1
ATOM 618 C C . LYS A 1 81 ? -4.379 3.426 6.545 1.00 89.12 81 LYS A C 1
ATOM 620 O O . LYS A 1 81 ? -3.696 3.268 5.540 1.00 89.12 81 LYS A O 1
ATOM 625 N N . GLU A 1 82 ? -4.696 4.623 7.027 1.00 89.19 82 GLU A N 1
ATOM 626 C CA . GLU A 1 82 ? -4.275 5.894 6.442 1.00 89.19 82 GLU A CA 1
ATOM 627 C C . GLU A 1 82 ? -2.752 5.975 6.312 1.00 89.19 82 GLU A C 1
ATOM 629 O O . GLU A 1 82 ? -2.238 6.421 5.291 1.00 89.19 82 GLU A O 1
ATOM 634 N N . GLU A 1 83 ? -2.023 5.543 7.339 1.00 89.94 83 GLU A N 1
ATOM 635 C CA . GLU A 1 83 ? -0.569 5.647 7.376 1.00 89.94 83 GLU A CA 1
ATOM 636 C C . GLU A 1 83 ? 0.088 4.721 6.346 1.00 89.94 83 GLU A C 1
ATOM 638 O O . GLU A 1 83 ? 0.931 5.166 5.565 1.00 89.94 83 GLU A O 1
ATOM 643 N N . VAL A 1 84 ? -0.385 3.475 6.252 1.00 91.12 84 VAL A N 1
ATOM 644 C CA . VAL A 1 84 ? 0.061 2.523 5.223 1.00 91.12 84 VAL A CA 1
ATOM 645 C C . VAL A 1 84 ? -0.260 3.020 3.819 1.00 91.12 84 VAL A C 1
ATOM 647 O O . VAL A 1 84 ? 0.605 2.991 2.944 1.00 91.12 84 VAL A O 1
ATOM 650 N N . VAL A 1 85 ? -1.479 3.516 3.600 1.00 91.12 85 VAL A N 1
ATOM 651 C CA . VAL A 1 85 ? -1.897 4.065 2.304 1.00 91.12 85 VAL A CA 1
ATOM 652 C C . VAL A 1 85 ? -1.026 5.257 1.909 1.00 91.12 85 VAL A C 1
ATOM 654 O O . VAL A 1 85 ? -0.567 5.326 0.772 1.00 91.12 85 VAL A O 1
ATOM 657 N N . ASN A 1 86 ? -0.715 6.149 2.851 1.00 90.06 86 ASN A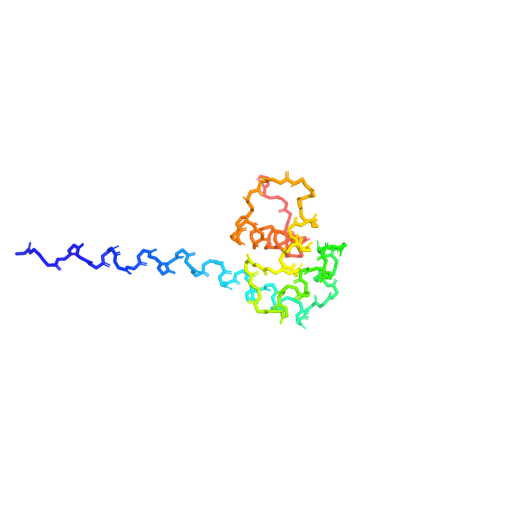 N 1
ATOM 658 C CA . ASN A 1 86 ? 0.189 7.271 2.608 1.00 90.06 86 ASN A CA 1
ATOM 659 C C . ASN A 1 86 ? 1.611 6.808 2.271 1.00 90.06 86 ASN A C 1
ATOM 661 O O . ASN A 1 86 ? 2.281 7.430 1.446 1.00 90.06 86 ASN A O 1
ATOM 665 N N . TRP A 1 87 ? 2.114 5.739 2.890 1.00 92.00 87 TRP A N 1
ATOM 666 C CA . TRP A 1 87 ? 3.423 5.194 2.530 1.00 92.00 87 TRP A CA 1
ATOM 667 C C . TRP A 1 87 ? 3.437 4.604 1.121 1.00 92.00 87 TRP A C 1
ATOM 669 O O . TRP A 1 87 ? 4.367 4.881 0.363 1.00 92.00 87 TRP A O 1
ATOM 679 N N . ILE A 1 88 ? 2.394 3.855 0.754 1.00 91.62 88 ILE A N 1
ATOM 680 C CA . ILE A 1 88 ? 2.231 3.305 -0.596 1.00 91.62 88 ILE A CA 1
ATOM 681 C C . ILE A 1 88 ? 2.151 4.440 -1.618 1.00 91.62 88 ILE A C 1
ATOM 683 O O . ILE A 1 88 ? 2.877 4.421 -2.612 1.00 91.62 88 ILE A O 1
ATOM 687 N N . ASP A 1 89 ? 1.333 5.464 -1.364 1.00 90.44 89 ASP A N 1
ATOM 688 C CA . ASP A 1 89 ? 1.210 6.610 -2.264 1.00 90.44 89 ASP A CA 1
ATOM 689 C C . ASP A 1 89 ? 2.544 7.347 -2.439 1.00 90.44 89 ASP A C 1
ATOM 691 O O . ASP A 1 89 ? 2.947 7.658 -3.563 1.00 90.44 89 ASP A O 1
ATOM 695 N N . ASN A 1 90 ? 3.284 7.552 -1.345 1.00 89.12 90 ASN A N 1
ATOM 696 C CA . ASN A 1 90 ? 4.617 8.147 -1.388 1.00 89.12 90 ASN A CA 1
ATOM 697 C C . ASN A 1 90 ? 5.595 7.315 -2.225 1.00 89.12 90 ASN A C 1
ATOM 699 O O . ASN A 1 90 ? 6.325 7.882 -3.041 1.00 89.12 90 ASN A O 1
ATOM 703 N N . ASP A 1 91 ? 5.610 5.991 -2.071 1.00 90.62 91 ASP A N 1
ATOM 704 C CA . ASP A 1 91 ? 6.474 5.118 -2.868 1.00 90.62 91 ASP A CA 1
ATOM 705 C C . ASP A 1 91 ? 6.095 5.167 -4.359 1.00 90.62 91 ASP A C 1
ATOM 707 O O . ASP A 1 91 ? 6.967 5.366 -5.209 1.00 90.62 91 ASP A O 1
ATOM 711 N N . LEU A 1 92 ? 4.802 5.101 -4.693 1.00 88.56 92 LEU A N 1
ATOM 712 C CA . LEU A 1 92 ? 4.314 5.181 -6.077 1.00 88.56 92 LEU A CA 1
ATOM 713 C C . LEU A 1 92 ? 4.515 6.569 -6.704 1.00 88.56 92 LEU A C 1
ATOM 715 O O . LEU A 1 92 ? 4.761 6.688 -7.907 1.00 88.56 92 LEU A O 1
ATOM 719 N N . SER A 1 93 ? 4.479 7.638 -5.906 1.00 85.81 93 SER A N 1
ATOM 720 C CA . SER A 1 93 ? 4.747 9.002 -6.376 1.00 85.81 93 SER A CA 1
ATOM 721 C C . SER A 1 93 ? 6.161 9.156 -6.949 1.00 85.81 93 SER A C 1
ATOM 723 O O . SER A 1 93 ? 6.369 9.951 -7.869 1.00 85.81 93 SER A O 1
ATOM 725 N N . ARG A 1 94 ? 7.127 8.341 -6.493 1.00 74.50 94 ARG A N 1
ATOM 726 C CA . ARG A 1 94 ? 8.509 8.344 -7.004 1.00 74.50 94 ARG A CA 1
ATOM 727 C C . ARG A 1 94 ? 8.599 7.929 -8.469 1.00 74.50 94 ARG A C 1
ATOM 729 O O . ARG A 1 94 ? 9.512 8.387 -9.155 1.00 74.50 94 ARG A O 1
ATOM 736 N N . ILE A 1 95 ? 7.659 7.121 -8.964 1.00 71.75 95 ILE A N 1
ATOM 737 C CA . ILE A 1 95 ? 7.558 6.782 -10.393 1.00 71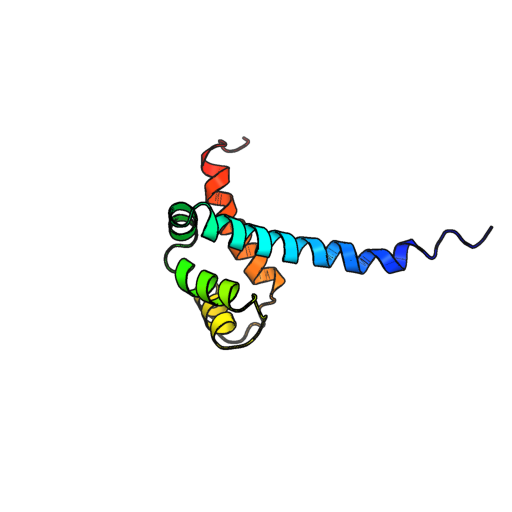.75 95 ILE A CA 1
ATOM 738 C C . ILE A 1 95 ? 7.289 8.057 -11.203 1.00 71.75 95 ILE A C 1
ATOM 740 O O . ILE A 1 95 ? 7.915 8.290 -12.233 1.00 71.75 95 ILE A O 1
ATOM 744 N N . ARG A 1 96 ? 6.405 8.928 -10.697 1.00 64.38 96 ARG A N 1
ATOM 745 C CA . ARG A 1 96 ? 5.996 10.178 -11.360 1.00 64.38 96 ARG A CA 1
ATOM 746 C C . ARG A 1 96 ? 7.023 11.303 -11.177 1.00 64.38 96 ARG A C 1
ATOM 748 O O . ARG A 1 96 ? 7.267 12.071 -12.102 1.00 64.38 96 ARG A O 1
ATOM 755 N N . GLY A 1 97 ? 7.657 11.379 -10.006 1.00 57.31 97 GLY A N 1
ATOM 756 C CA . GLY A 1 97 ? 8.627 12.422 -9.653 1.00 57.31 97 GLY A CA 1
ATOM 757 C C . GLY A 1 97 ? 9.980 12.320 -10.364 1.00 57.31 97 GLY A C 1
ATOM 758 O O . GLY A 1 97 ? 10.668 13.325 -10.497 1.00 57.31 97 GLY A O 1
ATOM 759 N N . ARG A 1 98 ? 10.366 11.154 -10.899 1.00 51.62 98 ARG A N 1
ATOM 760 C CA . ARG A 1 98 ? 11.614 11.022 -11.682 1.00 51.62 98 ARG A CA 1
ATOM 761 C C . ARG A 1 98 ? 11.611 11.769 -13.020 1.00 51.62 98 ARG A C 1
ATOM 763 O O . ARG A 1 98 ? 12.664 11.876 -13.640 1.00 51.62 98 ARG A O 1
ATOM 770 N N . GLY A 1 99 ? 10.467 12.310 -13.441 1.00 45.38 99 GLY A N 1
ATOM 771 C CA . GLY A 1 99 ? 10.366 13.237 -14.570 1.00 45.38 99 GLY A CA 1
ATOM 772 C C . GLY A 1 99 ? 10.486 14.719 -14.199 1.00 45.38 99 GLY A C 1
ATOM 773 O O . GLY A 1 99 ? 10.498 15.551 -15.104 1.00 45.38 99 GLY A O 1
ATOM 774 N N . GLN A 1 100 ? 10.565 15.083 -12.912 1.00 44.97 100 GLN A N 1
ATOM 775 C CA . GLN A 1 100 ? 10.557 16.485 -12.493 1.00 44.97 100 GLN A CA 1
ATOM 776 C C . GLN A 1 100 ? 11.746 16.786 -11.565 1.00 44.97 100 GLN A C 1
ATOM 778 O O . GLN A 1 100 ? 11.836 16.210 -10.481 1.00 44.97 100 GLN A O 1
ATOM 783 N N . PRO A 1 101 ? 12.687 17.659 -11.984 1.00 32.69 101 PRO A N 1
ATOM 784 C CA . PRO A 1 101 ? 13.856 17.983 -11.177 1.00 32.69 101 PRO A CA 1
ATOM 785 C C . PRO A 1 101 ? 13.423 18.649 -9.863 1.00 32.69 101 PRO A C 1
ATOM 787 O O . PRO A 1 101 ? 12.347 19.260 -9.813 1.00 32.69 101 PRO A O 1
ATOM 790 N N . PRO A 1 102 ? 14.242 18.544 -8.800 1.00 38.56 102 PRO A N 1
ATOM 791 C CA . PRO A 1 102 ? 13.940 19.176 -7.525 1.00 38.56 102 PRO A CA 1
ATOM 792 C C . PRO A 1 102 ? 13.666 20.664 -7.752 1.00 38.56 102 PRO A C 1
ATOM 794 O O . PRO A 1 102 ? 14.451 21.353 -8.404 1.00 38.56 102 PRO A O 1
ATOM 797 N N . ARG A 1 103 ? 12.532 21.150 -7.234 1.00 46.72 103 ARG A N 1
ATOM 798 C CA . ARG A 1 103 ? 12.275 22.588 -7.133 1.00 46.72 103 ARG A CA 1
ATOM 799 C C . ARG A 1 103 ? 13.257 23.147 -6.105 1.00 46.72 103 ARG A C 1
ATOM 801 O O . ARG A 1 103 ? 13.031 23.014 -4.906 1.00 46.72 103 ARG A O 1
ATOM 808 N N . SER A 1 104 ? 14.371 23.652 -6.626 1.00 58.25 104 SER A N 1
ATOM 809 C CA . SER A 1 104 ? 15.322 24.545 -5.962 1.00 58.25 104 SER A CA 1
ATOM 810 C C . SER A 1 104 ? 14.651 25.837 -5.525 1.00 58.25 104 SER A C 1
ATOM 812 O O . SER A 1 104 ? 13.857 26.352 -6.348 1.00 58.25 104 SER A O 1
#

Sequence (104 aa):
MRFFLACFLFLSPILVRGNMEEAVEKAVSTMQSDPGGFGYALGEKARPVADWLDADAPASGHEWESVTRSYHPSHGVPISKEEVVNWIDNDLSRIRGRGQPPRS

Radius of gyration: 17.12 Å; chains: 1; bounding box: 47×46×35 Å

Foldseek 3Di:
DPPPPPPVVVCVVVVVVVVLVVLLVVLVVCCVPPVPLLCVLCPVLSVLSVVCSVVVNDCDDDSVVSNCCSVPVDPDDDDDSVNSSVVSSVSSVVSVCVVPPDPD

pLDDT: mean 77.63, std 18.49, range [32.69, 95.19]

Organism: Melampsora larici-populina (strain 98AG31 / pathotype 3-4-7) (NCBI:txid747676)

Secondary structure (DSSP, 8-state):
---SSSGGGTSHHHHHHHHHHHHHHHHHHHHHH-HHHHHHHHGGGHHHHHHHHHTT--SSHHHHHHHHHHH---TTPPPPHHHHHHHHHHHHHHHHHTTS----